Protein AF-A0A6V7J0V7-F1 (afdb_monomer_lite)

Organism: NCBI:txid1563983

Structure (mmCIF, N/CA/C/O backbone):
data_AF-A0A6V7J0V7-F1
#
_entry.id   AF-A0A6V7J0V7-F1
#
loop_
_atom_site.group_PDB
_atom_site.id
_atom_site.type_symbol
_atom_site.label_atom_id
_atom_site.label_alt_id
_atom_site.label_comp_id
_atom_site.label_asym_id
_atom_site.label_entity_id
_atom_site.label_seq_id
_atom_site.pdbx_PDB_ins_code
_atom_site.Cartn_x
_atom_site.Cartn_y
_atom_site.Cartn_z
_atom_site.occupancy
_atom_site.B_iso_or_equiv
_atom_site.auth_seq_id
_atom_site.auth_comp_id
_atom_site.auth_asym_id
_atom_site.auth_atom_id
_atom_site.pdbx_PDB_model_num
ATOM 1 N N . GLU A 1 1 ? -6.483 -39.957 -33.764 1.00 37.50 1 GLU A N 1
ATOM 2 C CA . GLU A 1 1 ? -5.208 -39.347 -33.349 1.00 37.50 1 GLU A CA 1
ATOM 3 C C . GLU A 1 1 ? -5.469 -38.038 -32.642 1.00 37.50 1 GLU A C 1
ATOM 5 O O . GLU A 1 1 ? -6.288 -37.239 -33.082 1.00 37.50 1 GLU A O 1
ATOM 10 N N . GLU A 1 2 ? -4.849 -37.929 -31.478 1.00 43.69 2 GLU A N 1
ATOM 11 C CA . GLU A 1 2 ? -4.926 -36.844 -30.513 1.00 43.69 2 GLU A CA 1
ATOM 12 C C . GLU A 1 2 ? -4.190 -35.599 -31.007 1.00 43.69 2 GLU A C 1
ATOM 14 O O . GLU A 1 2 ? -3.150 -35.723 -31.639 1.00 43.69 2 GLU A O 1
ATOM 19 N N . VAL A 1 3 ? -4.638 -34.418 -30.570 1.00 44.16 3 VAL A N 1
ATOM 20 C CA . VAL A 1 3 ? -3.726 -33.474 -29.902 1.00 44.16 3 VAL A CA 1
ATOM 21 C C . VAL A 1 3 ? -4.489 -32.827 -28.743 1.00 44.16 3 VAL A C 1
ATOM 23 O O . VAL A 1 3 ? -5.113 -31.773 -28.884 1.00 44.16 3 VAL A O 1
ATOM 26 N N . LYS A 1 4 ? -4.446 -33.465 -27.567 1.00 44.75 4 LYS A N 1
ATOM 27 C CA . LYS A 1 4 ? -4.637 -32.758 -26.296 1.00 44.75 4 LYS A CA 1
ATOM 28 C C . LYS A 1 4 ? -3.484 -31.763 -26.194 1.00 44.75 4 LYS A C 1
ATOM 30 O O . LYS A 1 4 ? -2.337 -32.163 -26.030 1.00 44.75 4 LYS A O 1
ATOM 35 N N . LYS A 1 5 ? -3.776 -30.469 -26.327 1.00 43.47 5 LYS A N 1
ATOM 36 C CA . LYS A 1 5 ? -2.835 -29.415 -25.939 1.00 43.47 5 LYS A CA 1
ATOM 37 C C . LYS A 1 5 ? -2.662 -29.503 -24.426 1.00 43.47 5 LYS A C 1
ATOM 39 O O . LYS A 1 5 ? -3.441 -28.920 -23.678 1.00 43.47 5 LYS A O 1
ATOM 44 N N . GLU A 1 6 ? -1.688 -30.287 -23.984 1.00 45.16 6 GLU A N 1
ATOM 45 C CA . GLU A 1 6 ? -1.192 -30.215 -22.620 1.00 45.16 6 GLU A CA 1
ATOM 46 C C . GLU A 1 6 ? -0.725 -28.780 -22.383 1.00 45.16 6 GLU A C 1
ATOM 48 O O . GLU A 1 6 ? 0.206 -28.291 -23.026 1.00 45.16 6 GLU A O 1
ATOM 53 N N . VAL A 1 7 ?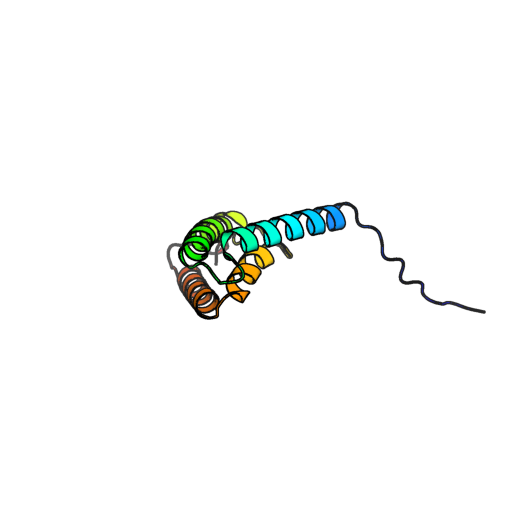 -1.417 -28.078 -21.486 1.00 51.28 7 VAL A N 1
ATOM 54 C CA . VAL A 1 7 ? -0.942 -26.814 -20.932 1.00 51.28 7 VAL A CA 1
ATOM 55 C C . VAL A 1 7 ? 0.264 -27.177 -20.080 1.00 51.28 7 VAL A C 1
ATOM 57 O O . VAL A 1 7 ? 0.146 -27.476 -18.896 1.00 51.28 7 VAL A O 1
ATOM 60 N N . THR A 1 8 ? 1.434 -27.234 -20.705 1.00 48.59 8 THR A N 1
ATOM 61 C CA . THR A 1 8 ? 2.701 -27.350 -19.995 1.00 48.59 8 THR A CA 1
ATOM 62 C C . THR A 1 8 ? 2.847 -26.055 -19.209 1.00 48.59 8 THR A C 1
ATOM 64 O O . THR A 1 8 ? 3.207 -25.014 -19.761 1.00 48.59 8 THR A O 1
ATOM 67 N N . GLN A 1 9 ? 2.487 -26.096 -17.926 1.00 56.75 9 GLN A N 1
ATOM 68 C CA . GLN A 1 9 ? 2.788 -25.042 -16.970 1.00 56.75 9 GLN A CA 1
ATOM 69 C C . GLN A 1 9 ? 4.311 -24.910 -16.945 1.00 56.75 9 GLN A C 1
ATOM 71 O O . GLN A 1 9 ? 5.015 -25.704 -16.324 1.00 56.75 9 GLN A O 1
ATOM 76 N N . LYS A 1 10 ? 4.839 -23.969 -17.731 1.00 64.56 10 LYS A N 1
ATOM 77 C CA . LYS A 1 10 ? 6.275 -23.725 -17.812 1.00 64.56 10 LYS A CA 1
ATOM 78 C C . LYS A 1 10 ? 6.724 -23.263 -16.434 1.00 64.56 10 LYS A C 1
ATOM 80 O O . LYS A 1 10 ? 6.369 -22.167 -16.009 1.00 64.56 10 LYS A O 1
ATOM 85 N N . PHE A 1 11 ? 7.485 -24.104 -15.740 1.00 73.88 11 PHE A N 1
ATOM 86 C CA . PHE A 1 11 ? 8.174 -23.710 -14.522 1.00 73.88 11 PHE A CA 1
ATOM 87 C C . PHE A 1 11 ? 9.084 -22.529 -14.871 1.00 73.88 11 PHE A C 1
ATOM 89 O O . PHE A 1 11 ? 10.039 -22.683 -15.632 1.00 73.88 11 PHE A O 1
ATOM 96 N N . HIS A 1 12 ? 8.733 -21.340 -14.387 1.00 86.69 12 HIS A N 1
ATOM 97 C CA . HIS A 1 12 ? 9.495 -20.115 -14.584 1.00 86.69 12 HIS A CA 1
ATOM 98 C C . HIS A 1 12 ? 10.225 -19.825 -13.269 1.00 86.69 12 HIS A C 1
ATOM 100 O O . HIS A 1 12 ? 9.598 -19.281 -12.360 1.00 86.69 12 HIS A O 1
ATOM 106 N N . PRO A 1 13 ? 11.515 -20.188 -13.121 1.00 90.94 13 PRO A N 1
ATOM 107 C CA . PRO A 1 13 ? 12.203 -20.137 -11.829 1.00 90.94 13 PRO A CA 1
ATOM 108 C C . PRO A 1 13 ? 12.146 -18.752 -11.177 1.00 90.94 13 PRO A C 1
ATOM 110 O O . PRO A 1 13 ? 11.906 -18.637 -9.984 1.00 90.94 13 PRO A O 1
ATOM 113 N N . ILE A 1 14 ? 12.281 -17.692 -11.979 1.00 92.00 14 ILE A N 1
ATOM 114 C CA . ILE A 1 14 ? 12.196 -16.301 -11.512 1.00 92.00 14 ILE A CA 1
ATOM 115 C C . ILE A 1 14 ? 10.773 -15.946 -11.061 1.00 92.00 14 ILE A C 1
ATOM 117 O O . ILE A 1 14 ? 10.604 -15.226 -10.085 1.00 92.00 14 ILE A O 1
ATOM 121 N N . GLY A 1 15 ? 9.757 -16.467 -11.755 1.00 91.31 15 GLY A N 1
ATOM 122 C CA . GLY A 1 15 ? 8.352 -16.243 -11.404 1.00 91.31 15 GLY A CA 1
ATOM 123 C C . GLY A 1 15 ? 8.016 -16.934 -10.091 1.00 91.31 15 GLY A C 1
ATOM 124 O O . GLY A 1 15 ? 7.474 -16.312 -9.194 1.00 91.31 15 GLY A O 1
ATOM 125 N N . HIS A 1 16 ? 8.481 -18.172 -9.927 1.00 93.38 16 HIS A N 1
ATOM 126 C CA . HIS A 1 16 ? 8.333 -18.906 -8.679 1.00 93.38 16 HIS A CA 1
ATOM 127 C C . HIS A 1 16 ? 9.026 -18.206 -7.499 1.00 93.38 16 HIS A C 1
ATOM 129 O O . HIS A 1 16 ? 8.442 -18.091 -6.425 1.00 93.38 16 HIS A O 1
ATOM 135 N N . THR A 1 17 ? 10.243 -17.687 -7.694 1.00 95.62 17 THR A N 1
ATOM 136 C CA . THR A 1 17 ? 10.923 -16.887 -6.664 1.00 95.62 17 THR A CA 1
ATOM 137 C C . THR A 1 17 ? 10.131 -15.628 -6.319 1.00 95.62 17 THR A C 1
ATOM 139 O O . THR A 1 17 ? 10.003 -15.298 -5.143 1.00 95.62 17 THR A O 1
ATOM 142 N N . LEU A 1 18 ? 9.587 -14.931 -7.322 1.00 94.56 18 LEU A N 1
ATOM 143 C CA . LEU A 1 18 ? 8.744 -13.759 -7.097 1.00 94.56 18 LEU A CA 1
ATOM 144 C C . LEU A 1 18 ? 7.487 -14.120 -6.300 1.00 94.56 18 LEU A C 1
ATOM 146 O O . LEU A 1 18 ? 7.179 -13.415 -5.344 1.00 94.56 18 LEU A O 1
ATOM 150 N N . ASP A 1 19 ? 6.812 -15.217 -6.644 1.00 94.38 19 ASP A N 1
ATOM 151 C CA . ASP A 1 19 ? 5.622 -15.693 -5.935 1.00 94.38 19 ASP A CA 1
ATOM 152 C C . ASP A 1 19 ? 5.933 -15.958 -4.456 1.00 94.38 19 ASP A C 1
ATOM 154 O O . ASP A 1 19 ? 5.218 -15.470 -3.583 1.00 94.38 19 ASP A O 1
ATOM 158 N N . ILE A 1 20 ? 7.042 -16.650 -4.163 1.00 96.75 20 ILE A N 1
ATOM 159 C CA . ILE A 1 20 ? 7.489 -16.906 -2.784 1.00 96.75 20 ILE A CA 1
ATOM 160 C C . ILE A 1 20 ? 7.788 -15.587 -2.056 1.00 96.75 20 ILE A C 1
ATOM 162 O O . ILE A 1 20 ? 7.355 -15.393 -0.921 1.00 96.75 20 ILE A O 1
ATOM 166 N N . CYS A 1 21 ? 8.509 -14.658 -2.690 1.00 96.19 21 CYS A N 1
ATOM 167 C CA . CYS A 1 21 ? 8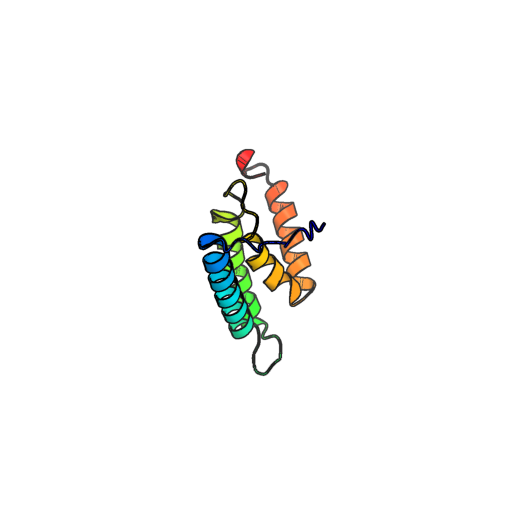.811 -13.353 -2.096 1.00 96.19 21 CYS A CA 1
ATOM 168 C C . CYS A 1 21 ? 7.548 -12.539 -1.798 1.00 96.19 21 CYS A C 1
ATOM 170 O O . CYS A 1 21 ? 7.450 -11.931 -0.731 1.00 96.19 21 CYS A O 1
ATOM 172 N N . MET A 1 22 ? 6.592 -12.527 -2.724 1.00 95.81 22 MET A N 1
ATOM 173 C CA . MET A 1 22 ? 5.321 -11.826 -2.564 1.00 95.81 22 MET A CA 1
ATOM 174 C C . MET A 1 22 ? 4.489 -12.443 -1.438 1.00 95.81 22 MET A C 1
ATOM 176 O O . MET A 1 22 ? 3.995 -11.703 -0.592 1.00 95.81 22 MET A O 1
ATOM 180 N N . ASP A 1 23 ? 4.402 -13.773 -1.367 1.00 97.25 23 ASP A N 1
ATOM 181 C CA . ASP A 1 23 ? 3.701 -14.479 -0.289 1.00 97.25 23 ASP A CA 1
ATOM 182 C C . ASP A 1 23 ? 4.300 -14.154 1.089 1.00 97.25 23 ASP A C 1
ATOM 184 O O . ASP A 1 23 ? 3.586 -13.753 2.010 1.00 97.25 23 ASP A O 1
ATOM 188 N N . MET A 1 24 ? 5.631 -14.201 1.219 1.00 97.69 24 MET A N 1
ATOM 189 C CA . MET A 1 24 ? 6.316 -13.812 2.459 1.00 97.69 24 MET A CA 1
ATOM 190 C C . MET A 1 24 ? 6.022 -12.358 2.857 1.00 97.69 24 MET A C 1
ATOM 192 O O . MET A 1 24 ? 5.782 -12.076 4.032 1.00 97.69 24 MET A O 1
ATOM 196 N N . LEU A 1 25 ? 6.011 -11.432 1.893 1.00 96.81 25 LEU A N 1
ATOM 197 C CA . LEU A 1 25 ? 5.701 -10.022 2.147 1.00 96.81 25 LEU A CA 1
ATOM 198 C C . LEU A 1 25 ? 4.244 -9.815 2.566 1.00 96.81 25 LEU A C 1
ATOM 200 O O . LEU A 1 25 ? 3.984 -9.048 3.494 1.00 96.81 25 LEU A O 1
ATOM 204 N N . PHE A 1 26 ? 3.297 -10.496 1.922 1.00 97.38 26 PHE A N 1
ATOM 205 C CA . PHE A 1 26 ? 1.884 -10.415 2.288 1.00 97.38 26 PHE A CA 1
ATOM 206 C C . PHE A 1 26 ? 1.632 -10.963 3.689 1.00 97.38 26 PHE A C 1
ATOM 208 O O . PHE A 1 26 ? 0.926 -10.322 4.474 1.00 97.38 26 PHE A O 1
ATOM 215 N N . ASN A 1 27 ? 2.259 -12.088 4.033 1.00 97.56 27 ASN A N 1
ATOM 216 C CA . ASN A 1 27 ? 2.175 -12.663 5.371 1.00 97.56 27 ASN A CA 1
ATOM 217 C C . ASN A 1 27 ? 2.753 -11.700 6.421 1.00 97.56 27 ASN A C 1
ATOM 219 O O . ASN A 1 27 ? 2.075 -11.387 7.398 1.00 97.56 27 ASN A O 1
ATOM 223 N N . PHE A 1 28 ? 3.929 -11.117 6.168 1.00 97.06 28 PHE A N 1
ATOM 224 C CA . PHE A 1 28 ? 4.520 -10.106 7.051 1.00 97.06 28 PHE A CA 1
ATOM 225 C C . PHE A 1 28 ? 3.616 -8.873 7.245 1.00 97.06 28 PHE A C 1
ATOM 227 O O . PHE A 1 28 ? 3.417 -8.410 8.372 1.00 97.06 28 PHE A O 1
ATOM 234 N N . ILE A 1 29 ? 3.040 -8.336 6.161 1.00 97.19 29 ILE A N 1
ATOM 235 C CA . ILE A 1 29 ? 2.112 -7.195 6.226 1.00 97.19 29 ILE A CA 1
ATOM 236 C C . ILE A 1 29 ? 0.882 -7.554 7.061 1.00 97.19 29 ILE A C 1
ATOM 238 O O . ILE A 1 29 ? 0.460 -6.753 7.900 1.00 97.19 29 ILE A O 1
ATOM 242 N N . HIS A 1 30 ? 0.324 -8.747 6.854 1.00 97.25 30 HIS A N 1
ATOM 243 C CA . HIS A 1 30 ? -0.835 -9.222 7.597 1.00 97.25 30 HIS A CA 1
ATOM 244 C C . HIS A 1 30 ? -0.530 -9.339 9.095 1.00 97.25 30 HIS A C 1
ATOM 246 O O . HIS A 1 30 ? -1.271 -8.786 9.903 1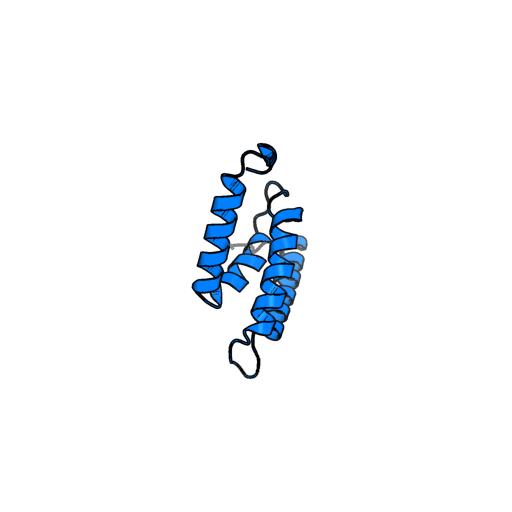.00 97.25 30 HIS A O 1
ATOM 252 N N . GLU A 1 31 ? 0.588 -9.963 9.475 1.00 96.81 31 GLU A N 1
ATOM 253 C CA . GLU A 1 31 ? 1.025 -10.091 10.875 1.00 96.81 31 GLU A CA 1
ATOM 254 C C . GLU A 1 31 ? 1.263 -8.735 11.556 1.00 96.81 31 GLU A C 1
ATOM 256 O O . GLU A 1 31 ? 0.981 -8.566 12.743 1.00 96.81 31 GLU A O 1
ATOM 261 N N . CYS A 1 32 ? 1.744 -7.734 10.817 1.00 96.38 32 CYS A N 1
ATOM 262 C CA . CYS A 1 32 ? 1.912 -6.386 11.358 1.00 96.38 32 CYS A CA 1
ATOM 263 C C . CYS A 1 32 ? 0.575 -5.661 11.565 1.00 96.38 32 CYS A C 1
ATOM 265 O O . CYS A 1 32 ? 0.437 -4.856 12.493 1.00 96.38 32 CYS A O 1
ATOM 267 N N . CYS A 1 33 ? -0.387 -5.904 10.675 1.00 97.12 33 CYS A N 1
ATOM 268 C CA . CYS A 1 33 ? -1.651 -5.176 10.620 1.00 97.12 33 CYS A CA 1
ATOM 269 C C . CYS A 1 33 ? -2.778 -5.848 11.401 1.00 97.12 33 CYS A C 1
ATOM 271 O O . CYS A 1 33 ? -3.747 -5.168 11.719 1.00 97.12 33 CYS A O 1
ATOM 273 N N . TYR A 1 34 ? -2.671 -7.133 11.732 1.00 96.88 34 TYR A N 1
ATOM 274 C CA . TYR A 1 34 ? -3.681 -7.878 12.478 1.00 96.88 34 TYR A CA 1
ATOM 275 C C . TYR A 1 34 ? -3.112 -8.403 13.794 1.00 96.88 34 TYR A C 1
ATOM 277 O O . TYR A 1 34 ? -2.046 -9.009 13.834 1.00 96.88 34 TYR A O 1
ATOM 285 N N . LYS A 1 35 ? -3.859 -8.209 14.881 1.00 95.00 35 LYS A N 1
ATOM 286 C CA . LYS A 1 35 ? -3.592 -8.815 16.191 1.00 95.00 35 LYS A CA 1
ATOM 287 C C . LYS A 1 35 ? -4.821 -9.595 16.621 1.00 95.00 35 LYS A C 1
ATOM 289 O O . LYS A 1 35 ? -5.922 -9.050 16.598 1.00 95.00 35 LYS A O 1
ATOM 294 N N . ASP A 1 36 ? -4.641 -10.871 16.955 1.00 93.75 36 ASP A N 1
ATOM 295 C CA . ASP A 1 36 ? -5.727 -11.770 17.372 1.00 93.75 36 ASP A CA 1
ATOM 296 C C . ASP A 1 36 ? -6.922 -11.770 16.392 1.00 93.75 36 ASP A C 1
ATOM 298 O O . ASP A 1 36 ? -8.087 -11.740 16.781 1.00 93.75 36 ASP A O 1
ATOM 302 N N . GLY A 1 37 ? -6.629 -11.728 15.085 1.00 93.00 37 GLY A N 1
ATOM 303 C CA . GLY A 1 37 ? -7.637 -11.700 14.016 1.00 93.00 37 GLY A CA 1
ATOM 304 C C . GLY A 1 37 ? -8.356 -10.359 13.829 1.00 93.00 37 GLY A C 1
ATOM 305 O O . GLY A 1 37 ? -9.191 -10.236 12.936 1.00 93.00 37 GLY A O 1
ATOM 306 N N . THR A 1 38 ? -8.020 -9.338 14.619 1.00 95.75 38 THR A N 1
ATOM 307 C CA . THR A 1 38 ? -8.599 -7.995 14.510 1.00 95.75 38 THR A CA 1
ATOM 308 C C . THR A 1 38 ? -7.595 -7.025 13.902 1.00 95.75 38 THR A C 1
ATOM 310 O O . THR A 1 38 ? -6.410 -7.046 14.236 1.00 95.75 38 THR A O 1
ATOM 313 N N . LEU A 1 39 ? -8.072 -6.145 13.019 1.00 95.56 39 LEU A N 1
ATOM 314 C CA . LEU A 1 39 ? -7.241 -5.109 12.418 1.00 95.56 39 LEU A CA 1
ATOM 315 C C . LEU A 1 39 ? -6.713 -4.165 13.510 1.00 95.56 39 LEU A C 1
ATOM 317 O O . LEU A 1 39 ? -7.484 -3.575 14.265 1.00 95.56 39 LEU A O 1
ATOM 321 N N . TYR A 1 40 ? -5.394 -4.029 13.584 1.00 96.31 40 TYR A N 1
ATOM 322 C CA . TYR A 1 40 ? -4.662 -3.224 14.551 1.00 96.31 40 TYR A CA 1
ATOM 323 C C . TYR A 1 40 ? -4.256 -1.876 13.925 1.00 96.31 40 TYR A C 1
ATOM 325 O O . TYR A 1 40 ? -3.298 -1.824 13.146 1.00 96.31 40 TYR A O 1
ATOM 333 N N . PRO A 1 41 ? -4.934 -0.760 14.268 1.00 93.88 41 PRO A N 1
ATOM 334 C CA . PRO A 1 41 ? -4.777 0.508 13.551 1.00 93.88 41 PRO A CA 1
ATOM 335 C C . PRO A 1 41 ? -3.361 1.091 13.578 1.00 93.88 41 PRO A C 1
ATOM 337 O O . PRO A 1 41 ? -2.906 1.632 12.576 1.00 93.88 41 PRO A O 1
ATOM 340 N N . GLU A 1 42 ? -2.637 0.962 14.692 1.00 94.62 42 GLU A N 1
ATOM 341 C CA . GLU A 1 42 ? -1.260 1.471 14.786 1.00 94.62 42 GLU A CA 1
ATOM 342 C C . GLU A 1 42 ? -0.293 0.681 13.893 1.00 94.62 42 GLU A C 1
ATOM 344 O O . GLU A 1 42 ? 0.623 1.256 13.303 1.00 94.62 42 GLU A O 1
ATOM 349 N N . GLY A 1 43 ? -0.519 -0.629 13.747 1.00 95.31 43 GLY A N 1
ATOM 350 C CA . GLY A 1 43 ? 0.246 -1.477 12.835 1.00 95.31 43 GLY A CA 1
ATOM 351 C C . GLY A 1 43 ? 0.004 -1.089 11.382 1.00 95.31 43 GLY A C 1
ATOM 352 O O . GLY A 1 43 ? 0.957 -0.828 10.647 1.00 95.31 43 GLY A O 1
ATOM 353 N N . VAL A 1 44 ? -1.271 -0.937 11.009 1.00 95.88 44 VAL A N 1
ATOM 354 C CA . VAL A 1 44 ? -1.679 -0.441 9.686 1.00 95.88 44 VAL A CA 1
ATOM 355 C C . VAL A 1 44 ? -1.051 0.915 9.399 1.00 95.88 44 VAL A C 1
ATOM 357 O O . VAL A 1 44 ? -0.471 1.102 8.336 1.00 95.88 44 VAL A O 1
ATOM 360 N N . LYS A 1 45 ? -1.119 1.857 10.344 1.00 94.81 45 LYS A N 1
ATOM 361 C CA . LYS A 1 45 ? -0.569 3.205 10.177 1.00 94.81 45 LYS A CA 1
ATOM 362 C C . LYS A 1 45 ? 0.938 3.178 9.925 1.00 94.81 45 LYS A C 1
ATOM 364 O O . LYS A 1 45 ? 1.409 3.885 9.039 1.00 94.81 45 LYS A O 1
ATOM 369 N N . LYS A 1 46 ? 1.688 2.365 10.672 1.00 95.00 46 LYS A N 1
ATOM 370 C CA . LYS A 1 46 ? 3.136 2.216 10.476 1.00 95.00 46 LYS A CA 1
ATOM 371 C C . LYS A 1 46 ? 3.451 1.652 9.087 1.00 95.00 46 LYS A C 1
ATOM 373 O O . LYS A 1 46 ? 4.178 2.283 8.325 1.00 95.00 46 LYS A O 1
ATOM 378 N N . ILE A 1 47 ? 2.844 0.514 8.745 1.00 96.38 47 ILE A N 1
ATOM 379 C CA . ILE A 1 47 ? 3.054 -0.154 7.454 1.00 96.38 47 ILE A CA 1
ATOM 380 C C . ILE A 1 47 ? 2.618 0.734 6.285 1.00 96.38 47 ILE A C 1
ATOM 382 O O . ILE A 1 47 ? 3.298 0.767 5.264 1.00 96.38 47 ILE A O 1
ATOM 386 N N . TYR A 1 48 ? 1.536 1.498 6.441 1.00 95.62 48 TYR A N 1
ATOM 387 C CA . TYR A 1 48 ? 1.050 2.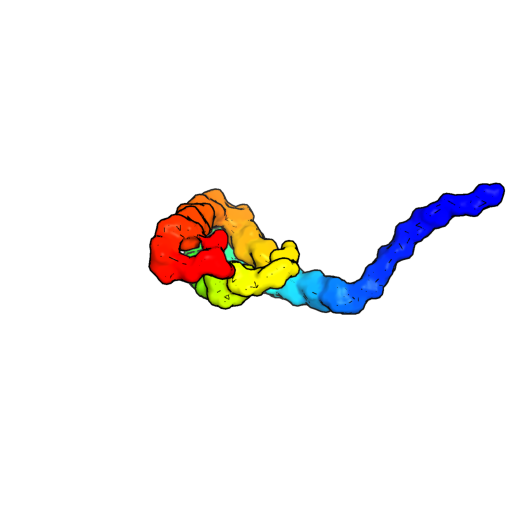439 5.436 1.00 95.62 48 TYR A CA 1
ATOM 388 C C . TYR A 1 48 ? 2.118 3.453 5.034 1.00 95.62 48 TYR A C 1
ATOM 390 O O . TYR A 1 48 ? 2.413 3.576 3.849 1.00 95.62 48 TYR A O 1
ATOM 398 N N . TYR A 1 49 ? 2.724 4.160 5.992 1.00 94.69 49 TYR A N 1
ATOM 399 C CA . TYR A 1 49 ? 3.722 5.181 5.663 1.00 94.69 49 TYR A CA 1
ATOM 400 C C . TYR A 1 49 ? 5.014 4.578 5.106 1.00 94.69 49 TYR A C 1
ATOM 402 O O . TYR A 1 49 ? 5.557 5.115 4.139 1.00 94.69 49 TYR A O 1
ATOM 410 N N . ASP A 1 50 ? 5.468 3.453 5.663 1.00 94.50 50 ASP A N 1
ATOM 411 C CA . ASP A 1 50 ? 6.673 2.766 5.191 1.00 94.50 50 ASP A CA 1
ATOM 412 C C . ASP A 1 50 ? 6.497 2.279 3.741 1.00 94.50 50 ASP A C 1
ATOM 414 O O . ASP A 1 50 ? 7.341 2.540 2.878 1.00 94.50 50 ASP A O 1
ATOM 418 N N . LEU A 1 51 ? 5.366 1.631 3.438 1.00 94.25 51 LEU A N 1
ATOM 419 C CA . LEU A 1 51 ? 5.061 1.177 2.082 1.00 94.25 51 LEU A CA 1
ATOM 420 C C . LEU A 1 51 ? 4.780 2.337 1.131 1.00 94.25 51 LEU A C 1
ATOM 422 O O . LEU A 1 51 ? 5.131 2.227 -0.038 1.00 94.25 51 LEU A O 1
ATOM 426 N N . LEU A 1 52 ? 4.185 3.440 1.596 1.00 94.06 52 LEU A N 1
ATOM 427 C CA . LEU A 1 52 ? 3.884 4.588 0.737 1.00 94.06 52 LEU A CA 1
ATOM 428 C C . LEU A 1 52 ? 5.171 5.278 0.289 1.00 94.06 52 LEU A C 1
ATOM 430 O O . LEU A 1 52 ? 5.313 5.609 -0.885 1.00 94.06 52 LEU A O 1
ATOM 434 N N . TYR A 1 53 ? 6.141 5.406 1.196 1.00 92.81 53 TYR A N 1
ATOM 435 C CA . TYR A 1 53 ? 7.475 5.901 0.868 1.00 92.81 53 TYR A CA 1
ATOM 436 C C . TYR A 1 53 ? 8.176 5.017 -0.175 1.00 92.81 53 TYR A C 1
ATOM 438 O O . TYR A 1 53 ? 8.740 5.520 -1.150 1.00 92.81 53 TYR A O 1
ATOM 446 N N . ILE A 1 54 ? 8.126 3.691 -0.001 1.00 91.56 54 ILE A N 1
ATOM 447 C CA . ILE A 1 54 ? 8.696 2.742 -0.971 1.00 91.56 54 ILE A CA 1
ATOM 448 C C . ILE A 1 54 ? 7.948 2.827 -2.305 1.00 91.56 54 ILE A C 1
ATOM 450 O O . ILE A 1 54 ? 8.577 2.794 -3.366 1.00 91.56 54 ILE A O 1
ATOM 454 N N . PHE A 1 55 ? 6.623 2.961 -2.257 1.00 90.75 55 PHE A N 1
ATOM 455 C CA . PHE A 1 55 ? 5.782 3.079 -3.436 1.00 90.75 55 PHE A CA 1
ATOM 456 C C . PHE A 1 55 ? 6.178 4.302 -4.258 1.00 90.75 55 PHE A C 1
ATOM 458 O O . PHE A 1 55 ? 6.498 4.157 -5.433 1.00 90.75 55 PHE A O 1
ATOM 465 N N . GLU A 1 56 ? 6.247 5.476 -3.634 1.00 89.50 56 GLU A N 1
ATOM 466 C CA . GLU A 1 56 ? 6.655 6.724 -4.281 1.00 89.50 56 GLU A CA 1
ATOM 467 C C . GLU A 1 56 ? 8.070 6.638 -4.865 1.00 89.50 56 GLU A C 1
ATOM 469 O O . GLU A 1 56 ? 8.298 6.977 -6.026 1.00 89.50 56 GLU A O 1
ATOM 474 N N . LYS A 1 57 ? 9.029 6.159 -4.070 1.00 88.38 57 LYS A N 1
ATOM 475 C CA . LYS A 1 57 ? 10.445 6.192 -4.440 1.00 88.38 57 LYS A CA 1
ATOM 476 C C . LYS A 1 57 ? 10.824 5.156 -5.494 1.00 88.38 57 LYS A C 1
ATOM 478 O O . LYS A 1 57 ? 11.679 5.436 -6.336 1.00 88.38 57 LYS A O 1
ATOM 483 N N . HIS A 1 58 ? 10.241 3.962 -5.418 1.00 88.44 58 HIS A N 1
ATOM 484 C CA . HIS A 1 58 ? 10.661 2.810 -6.213 1.00 88.44 58 HIS A CA 1
ATOM 485 C C . HIS A 1 58 ? 9.571 2.310 -7.153 1.00 88.44 58 HIS A C 1
ATOM 487 O O . HIS A 1 58 ? 9.853 2.091 -8.323 1.00 88.44 58 HIS A O 1
ATOM 493 N N . ILE A 1 59 ? 8.340 2.113 -6.681 1.00 86.31 59 ILE A N 1
ATOM 494 C CA . ILE A 1 59 ? 7.298 1.481 -7.510 1.00 86.31 59 ILE A CA 1
ATOM 495 C C . ILE A 1 59 ? 6.821 2.448 -8.597 1.00 86.31 59 ILE A C 1
ATOM 497 O O . ILE A 1 59 ? 6.725 2.055 -9.753 1.00 86.31 59 ILE A O 1
ATOM 501 N N . LEU A 1 60 ? 6.596 3.713 -8.241 1.00 83.56 60 LEU A N 1
ATOM 502 C CA . LEU A 1 60 ? 6.136 4.763 -9.155 1.00 83.56 60 LEU A CA 1
ATOM 503 C C . LEU A 1 60 ? 7.177 5.110 -10.227 1.00 83.56 60 LEU A C 1
ATOM 505 O O . LEU A 1 60 ? 6.823 5.443 -11.351 1.00 83.56 60 LEU A O 1
ATOM 509 N N . THR A 1 61 ? 8.464 5.024 -9.885 1.00 83.62 61 THR A N 1
ATOM 510 C CA . THR A 1 61 ? 9.579 5.364 -10.783 1.00 83.62 61 THR A CA 1
ATOM 511 C C . THR A 1 61 ? 10.048 4.185 -11.634 1.00 83.62 61 THR A C 1
ATOM 513 O O . THR A 1 61 ? 10.743 4.384 -12.632 1.00 83.62 61 THR A O 1
ATOM 516 N N . THR A 1 62 ? 9.688 2.955 -11.259 1.00 85.50 62 THR A N 1
ATOM 517 C CA . THR A 1 62 ? 10.075 1.757 -12.005 1.00 85.50 62 THR A CA 1
ATOM 518 C C . THR A 1 62 ? 9.110 1.539 -13.158 1.00 85.50 62 THR A C 1
ATOM 520 O O . THR A 1 62 ? 7.970 1.115 -12.972 1.00 85.50 62 THR A O 1
ATOM 523 N N . TYR A 1 63 ? 9.596 1.791 -14.370 1.00 80.38 63 TYR A N 1
ATOM 524 C CA . TYR A 1 63 ? 8.869 1.465 -15.588 1.00 80.38 63 TYR A CA 1
ATOM 525 C C . TYR A 1 63 ? 8.604 -0.047 -15.682 1.00 80.38 63 TYR A C 1
ATOM 527 O O . TYR A 1 63 ? 9.484 -0.855 -15.387 1.00 80.38 63 TYR A O 1
ATOM 535 N N . ASP A 1 64 ? 7.397 -0.409 -16.122 1.00 81.81 64 ASP A N 1
ATOM 536 C CA . ASP A 1 64 ? 7.001 -1.782 -16.471 1.00 81.81 64 ASP A CA 1
ATOM 537 C C . ASP A 1 64 ? 6.960 -2.799 -15.306 1.00 81.81 64 ASP A C 1
ATOM 539 O O . ASP A 1 64 ? 7.045 -4.016 -15.496 1.00 81.81 64 ASP A O 1
ATOM 543 N N . SER A 1 65 ? 6.786 -2.320 -14.067 1.00 84.56 65 SER A N 1
ATOM 544 C CA . SER A 1 65 ? 6.521 -3.198 -12.919 1.00 84.56 65 SER A CA 1
ATOM 545 C C . SER A 1 65 ? 5.056 -3.654 -12.888 1.00 84.56 65 SER A C 1
ATOM 547 O O . SER A 1 65 ? 4.132 -2.841 -12.847 1.00 84.56 65 SER A O 1
ATOM 549 N N . HIS A 1 66 ? 4.834 -4.971 -12.895 1.00 86.31 66 HIS A N 1
ATOM 550 C CA . HIS A 1 66 ? 3.495 -5.572 -12.999 1.00 86.31 66 HIS A CA 1
ATOM 551 C C . HIS A 1 66 ? 2.972 -6.201 -11.702 1.00 86.31 66 HIS A C 1
ATOM 553 O O . HIS A 1 66 ? 1.764 -6.348 -11.534 1.00 86.31 66 HIS A O 1
ATOM 559 N N . HIS A 1 67 ? 3.864 -6.603 -10.795 1.00 90.75 67 HIS A N 1
ATOM 560 C CA . HIS A 1 67 ? 3.497 -7.401 -9.621 1.00 90.75 67 HIS A CA 1
ATOM 561 C C . HIS A 1 67 ? 3.718 -6.668 -8.295 1.00 90.75 67 HIS A C 1
ATOM 563 O O . HIS A 1 67 ? 2.955 -6.851 -7.353 1.00 90.75 67 HIS A O 1
ATOM 569 N N . ILE A 1 68 ? 4.726 -5.801 -8.208 1.00 89.81 68 ILE A N 1
ATOM 570 C CA . ILE A 1 68 ? 5.152 -5.200 -6.935 1.00 89.81 68 ILE A CA 1
ATOM 571 C C . ILE A 1 68 ? 4.119 -4.195 -6.397 1.00 89.81 68 ILE A C 1
ATOM 573 O O . ILE A 1 68 ? 3.944 -4.080 -5.186 1.00 89.81 68 ILE A O 1
ATOM 577 N N . GLN A 1 69 ? 3.355 -3.527 -7.266 1.00 91.00 69 GLN A N 1
ATOM 578 C CA . GLN A 1 69 ? 2.255 -2.639 -6.869 1.00 91.00 69 GLN A CA 1
ATOM 579 C C . GLN A 1 69 ? 1.170 -3.350 -6.045 1.00 91.00 69 GLN A C 1
ATOM 581 O O . GLN A 1 69 ? 0.512 -2.713 -5.220 1.00 91.00 69 GLN A O 1
ATOM 586 N N . PHE A 1 70 ? 1.017 -4.672 -6.205 1.00 94.44 70 PHE A N 1
ATOM 587 C CA . PHE A 1 70 ? 0.035 -5.443 -5.444 1.00 94.44 70 PHE A CA 1
ATOM 588 C C . PHE A 1 70 ? 0.357 -5.504 -3.950 1.00 94.44 70 PHE A C 1
ATOM 590 O O . PHE A 1 70 ? -0.558 -5.708 -3.160 1.00 94.44 70 PHE A O 1
ATOM 597 N N . ILE A 1 71 ? 1.603 -5.238 -3.542 1.00 94.19 71 ILE A N 1
ATOM 598 C CA . ILE A 1 71 ? 1.976 -5.074 -2.129 1.00 94.19 71 ILE A CA 1
ATOM 599 C C . ILE A 1 71 ? 1.155 -3.956 -1.484 1.00 94.19 71 ILE A C 1
ATOM 601 O O . ILE A 1 71 ? 0.571 -4.140 -0.417 1.00 94.19 71 ILE A O 1
ATOM 605 N N . TYR A 1 72 ? 1.049 -2.809 -2.158 1.00 94.00 72 TYR A N 1
ATOM 606 C CA . TYR A 1 72 ? 0.276 -1.685 -1.639 1.00 94.00 72 TYR A CA 1
ATOM 607 C C . TYR A 1 72 ? -1.233 -1.922 -1.779 1.00 94.00 72 TYR A C 1
ATOM 609 O O . TYR A 1 72 ? -2.005 -1.600 -0.876 1.00 94.00 72 TYR A O 1
ATOM 617 N N . PHE A 1 73 ? -1.671 -2.546 -2.878 1.00 94.81 73 PHE A N 1
ATOM 618 C CA . PHE A 1 73 ? -3.088 -2.881 -3.066 1.00 94.81 73 PHE A CA 1
ATOM 619 C C . PHE A 1 73 ? -3.597 -3.895 -2.041 1.00 94.81 73 PHE A C 1
ATOM 621 O O . PHE A 1 73 ? -4.747 -3.800 -1.612 1.00 94.81 73 PHE A O 1
ATOM 628 N N . TYR A 1 74 ? -2.742 -4.815 -1.596 1.00 96.88 74 TYR A N 1
ATOM 629 C CA . TYR A 1 74 ? -3.062 -5.725 -0.508 1.00 96.88 74 TYR A CA 1
ATOM 630 C C . TYR A 1 74 ? -3.356 -4.958 0.785 1.00 96.88 74 TYR A C 1
ATOM 632 O O . TYR A 1 74 ? -4.391 -5.191 1.405 1.00 96.88 74 TYR A O 1
ATOM 640 N N . LEU A 1 75 ? -2.545 -3.953 1.131 1.00 95.75 75 LEU A N 1
ATOM 641 C CA . LEU A 1 75 ? -2.829 -3.080 2.274 1.00 95.75 75 LEU A CA 1
ATOM 642 C C . LEU A 1 75 ? -4.155 -2.315 2.102 1.00 95.75 75 LEU A C 1
ATOM 644 O O . LEU A 1 75 ? -4.949 -2.226 3.038 1.00 95.75 75 LEU A O 1
ATOM 648 N N . CYS A 1 76 ? -4.430 -1.793 0.901 1.00 96.50 76 CYS A N 1
ATOM 649 C CA . CYS A 1 76 ? -5.704 -1.135 0.593 1.00 96.50 76 CYS A CA 1
ATOM 650 C C . CYS A 1 76 ? -6.920 -2.060 0.755 1.00 96.50 76 CYS A C 1
ATOM 652 O O . CYS A 1 76 ? -8.019 -1.564 0.999 1.00 96.50 76 CYS A O 1
ATOM 654 N N . SER A 1 77 ? -6.742 -3.379 0.639 1.00 96.62 77 SER A N 1
ATOM 655 C CA . SER A 1 77 ? -7.834 -4.346 0.784 1.00 96.62 77 SER A CA 1
ATOM 656 C C . SER A 1 77 ? -8.340 -4.491 2.224 1.00 96.62 77 SER A C 1
ATOM 658 O O . SER A 1 77 ? -9.473 -4.924 2.425 1.00 96.62 77 SER A O 1
ATOM 660 N N . PHE A 1 78 ? -7.549 -4.089 3.226 1.00 95.81 78 PHE A N 1
ATOM 661 C CA . PHE A 1 78 ? -7.910 -4.252 4.638 1.00 95.81 78 PHE A CA 1
ATOM 662 C C . PHE A 1 78 ? -9.044 -3.322 5.079 1.00 95.81 78 PHE A C 1
ATOM 664 O O . PHE A 1 78 ? -9.845 -3.688 5.938 1.00 95.81 78 PHE A O 1
ATOM 671 N N . GLN A 1 79 ? -9.120 -2.113 4.513 1.00 94.69 79 GLN A N 1
ATOM 672 C CA . GLN A 1 79 ? -10.177 -1.152 4.821 1.00 94.69 79 GLN A CA 1
ATOM 673 C C . GLN A 1 79 ? -10.306 -0.089 3.722 1.00 94.69 79 GLN A C 1
ATOM 675 O O . GLN A 1 79 ? -9.314 0.459 3.247 1.00 94.69 79 GLN A O 1
ATOM 680 N N . SER A 1 80 ? -11.541 0.294 3.388 1.00 95.00 80 SER A N 1
ATOM 681 C CA . SER A 1 80 ? -11.836 1.305 2.358 1.00 95.00 80 SER A CA 1
ATOM 682 C C . SER A 1 80 ? -11.262 2.700 2.649 1.00 95.00 80 SER A C 1
ATOM 684 O O . SER A 1 80 ? -10.994 3.477 1.732 1.00 95.00 80 SER A O 1
ATOM 686 N N . SER A 1 81 ? -11.035 3.038 3.920 1.00 95.06 81 SER A N 1
ATOM 687 C CA . SER A 1 81 ? -10.373 4.287 4.313 1.00 95.06 81 SER A CA 1
ATOM 688 C C . SER A 1 81 ? -8.932 4.356 3.797 1.00 95.06 81 SER A C 1
ATOM 690 O O . SER A 1 81 ? -8.487 5.423 3.375 1.00 95.06 81 SER A O 1
ATOM 692 N N . ILE A 1 82 ? -8.227 3.221 3.772 1.00 94.88 82 ILE A N 1
ATOM 693 C CA . ILE A 1 82 ? -6.845 3.114 3.294 1.00 94.88 82 ILE A CA 1
ATOM 694 C C . ILE A 1 82 ? -6.805 3.341 1.783 1.00 94.88 82 ILE A C 1
ATOM 696 O O . ILE A 1 82 ? -6.003 4.143 1.303 1.00 94.88 82 ILE A O 1
ATOM 700 N N . SER A 1 83 ? -7.700 2.687 1.034 1.00 95.69 83 SER A N 1
ATOM 701 C CA . SER A 1 83 ? -7.790 2.882 -0.416 1.00 95.69 83 SER A CA 1
ATOM 702 C C . SER A 1 83 ? -8.140 4.326 -0.769 1.00 95.69 83 SER A C 1
ATOM 704 O O . SER A 1 83 ? -7.540 4.895 -1.676 1.00 95.69 83 SER A O 1
ATOM 706 N N . GLN A 1 84 ? -9.060 4.955 -0.030 1.00 95.31 84 GLN A N 1
ATOM 707 C CA . GLN A 1 84 ? -9.424 6.350 -0.275 1.00 95.31 84 GLN A CA 1
ATOM 708 C C . GLN A 1 84 ? -8.256 7.303 0.003 1.00 95.31 84 GLN A C 1
ATOM 710 O O . GLN A 1 84 ? -7.999 8.206 -0.795 1.00 95.31 84 GLN A O 1
ATOM 715 N N . ALA A 1 85 ? -7.533 7.100 1.109 1.00 94.62 85 ALA A N 1
ATOM 716 C CA . ALA A 1 85 ? -6.350 7.891 1.438 1.00 94.62 85 ALA A CA 1
ATOM 717 C C . ALA A 1 85 ? -5.278 7.773 0.345 1.00 94.62 85 ALA A C 1
ATOM 719 O O . ALA A 1 85 ? -4.706 8.780 -0.073 1.00 94.62 85 ALA A O 1
ATOM 720 N N . PHE A 1 86 ? -5.071 6.562 -0.170 1.00 94.19 86 PHE A N 1
ATOM 721 C CA . PHE A 1 86 ? -4.119 6.308 -1.239 1.00 94.19 86 PHE A CA 1
ATOM 722 C C . PHE A 1 86 ? -4.527 6.937 -2.576 1.00 94.19 86 PHE A C 1
ATOM 724 O O . PHE A 1 86 ? -3.702 7.584 -3.215 1.00 94.19 86 PHE A O 1
ATOM 731 N N . ILE A 1 87 ? -5.796 6.827 -2.981 1.00 94.06 87 ILE A N 1
ATOM 732 C CA . ILE A 1 87 ? -6.306 7.474 -4.204 1.00 94.06 87 ILE A CA 1
ATOM 733 C C . ILE A 1 87 ? -6.161 8.995 -4.109 1.00 94.06 87 ILE A C 1
ATOM 735 O O . ILE A 1 87 ? -5.715 9.632 -5.062 1.00 94.06 87 ILE A O 1
ATOM 739 N N . ASN A 1 88 ? -6.491 9.581 -2.956 1.00 93.94 88 ASN A N 1
ATOM 740 C CA . ASN A 1 88 ? -6.324 11.015 -2.730 1.00 93.94 88 ASN A CA 1
ATOM 741 C C . ASN A 1 88 ? -4.849 11.429 -2.827 1.00 93.94 88 ASN A C 1
ATOM 743 O O . ASN A 1 88 ? -4.540 12.461 -3.424 1.00 93.94 88 ASN A O 1
ATOM 747 N N . TRP A 1 89 ? -3.943 10.622 -2.267 1.00 92.94 89 TRP A N 1
ATOM 748 C CA . TRP A 1 89 ? -2.505 10.845 -2.380 1.00 92.94 89 TRP A CA 1
ATOM 749 C C . TRP A 1 89 ? -2.035 10.763 -3.838 1.00 92.94 89 TRP A C 1
ATOM 751 O O . TRP A 1 89 ? -1.402 11.701 -4.311 1.00 92.94 89 TRP A O 1
ATOM 761 N N . LEU A 1 90 ? -2.419 9.719 -4.582 1.00 91.19 90 LEU A N 1
ATOM 762 C CA . LEU A 1 90 ? -2.092 9.573 -6.006 1.00 91.19 90 LEU A CA 1
ATOM 763 C C . LEU A 1 90 ? -2.583 10.770 -6.820 1.00 91.19 90 LEU A C 1
ATOM 765 O O . LEU A 1 90 ? -1.834 11.334 -7.613 1.00 91.19 90 LEU A O 1
ATOM 769 N N . TRP A 1 91 ? -3.829 11.189 -6.595 1.00 90.06 91 TRP A N 1
ATOM 770 C CA . TRP A 1 91 ? -4.404 12.347 -7.269 1.00 90.06 91 TRP A CA 1
ATOM 771 C C . TRP A 1 91 ? -3.601 13.621 -6.992 1.00 90.06 91 TRP A C 1
ATOM 773 O O . TRP A 1 91 ? -3.318 14.384 -7.916 1.00 90.06 91 TRP A O 1
ATOM 783 N N . ALA A 1 92 ? -3.198 13.848 -5.740 1.00 89.19 92 ALA A N 1
ATOM 784 C CA . ALA A 1 92 ? -2.365 14.990 -5.377 1.00 89.19 92 ALA A CA 1
ATOM 785 C C . ALA A 1 92 ? -0.973 14.921 -6.028 1.00 89.19 92 ALA A C 1
ATOM 787 O O . ALA A 1 92 ? -0.490 15.933 -6.536 1.00 89.19 92 ALA A O 1
ATOM 788 N N . THR A 1 93 ? -0.357 13.737 -6.060 1.00 85.56 93 THR A N 1
ATOM 789 C CA . THR A 1 93 ? 0.954 13.502 -6.678 1.00 85.56 93 THR A CA 1
ATOM 790 C C . THR A 1 93 ? 0.915 13.779 -8.182 1.00 85.56 93 THR A C 1
ATOM 792 O O . THR A 1 93 ? 1.710 14.576 -8.675 1.00 85.56 93 THR A O 1
ATOM 795 N N . LEU A 1 94 ? -0.059 13.232 -8.913 1.00 82.62 94 LEU A N 1
ATOM 796 C CA . LEU A 1 94 ? -0.177 13.428 -10.366 1.00 82.62 94 LEU A CA 1
ATOM 797 C C . LEU A 1 94 ? -0.425 14.892 -10.754 1.00 82.62 94 LEU A C 1
ATOM 799 O O . LEU A 1 94 ? 0.094 15.376 -11.761 1.00 82.62 94 LEU A O 1
ATOM 803 N N . ASN A 1 95 ? -1.188 15.620 -9.936 1.00 83.56 95 ASN A N 1
ATOM 804 C CA . ASN A 1 95 ? -1.498 17.028 -10.177 1.00 83.56 95 ASN A CA 1
ATOM 805 C C . ASN A 1 95 ? -0.421 17.996 -9.659 1.00 83.56 95 ASN A C 1
ATOM 807 O O . ASN A 1 95 ? -0.565 19.207 -9.829 1.00 83.56 95 ASN A O 1
ATOM 811 N N . ASN A 1 96 ? 0.656 17.511 -9.032 1.00 79.69 96 ASN A N 1
ATOM 812 C CA . ASN A 1 96 ? 1.681 18.383 -8.471 1.00 79.69 96 ASN A CA 1
ATOM 813 C C . ASN A 1 96 ? 2.528 19.028 -9.594 1.00 79.69 96 ASN A C 1
ATOM 815 O O . ASN A 1 96 ? 3.265 18.320 -10.297 1.00 79.69 96 ASN A O 1
ATOM 819 N N . PRO A 1 97 ? 2.489 20.370 -9.762 1.00 70.88 97 PRO A N 1
ATOM 820 C CA . PRO A 1 97 ? 3.227 21.072 -10.812 1.00 70.88 97 PRO A CA 1
ATOM 821 C C . PRO A 1 97 ? 4.753 20.947 -10.660 1.00 70.88 97 PRO A C 1
ATOM 823 O O . PRO A 1 97 ? 5.467 21.097 -11.649 1.00 70.88 97 PRO A O 1
ATOM 826 N N . ASN A 1 98 ? 5.239 20.626 -9.456 1.00 76.06 98 ASN A N 1
ATOM 827 C CA . ASN A 1 98 ? 6.663 20.569 -9.121 1.00 76.06 98 ASN A CA 1
ATOM 828 C C . ASN A 1 98 ? 7.316 19.199 -9.374 1.00 76.06 98 ASN A C 1
ATOM 830 O O . ASN A 1 98 ? 8.528 19.073 -9.214 1.00 76.06 98 ASN A O 1
ATOM 834 N N . LEU A 1 99 ? 6.543 18.173 -9.747 1.00 69.25 99 LEU A N 1
ATOM 835 C CA . LEU A 1 99 ? 7.079 16.857 -10.103 1.00 69.25 99 LEU A CA 1
ATOM 836 C C . LEU A 1 99 ? 7.399 16.781 -11.600 1.00 69.25 99 LEU A C 1
ATOM 838 O O . LEU A 1 99 ? 6.674 17.331 -12.435 1.00 69.25 99 LEU A O 1
ATOM 842 N N . ALA A 1 100 ? 8.501 16.105 -11.933 1.00 64.69 100 ALA A N 1
ATOM 843 C CA . ALA A 1 100 ? 8.928 15.921 -13.314 1.00 64.69 100 ALA A CA 1
ATOM 844 C C . ALA A 1 100 ? 7.870 15.128 -14.110 1.00 64.69 100 ALA A C 1
ATOM 846 O O . ALA A 1 100 ? 7.249 14.226 -13.549 1.00 64.69 100 ALA A O 1
ATOM 847 N N . PRO A 1 101 ? 7.690 15.389 -15.421 1.00 59.19 101 PRO A N 1
ATOM 848 C CA . PRO A 1 101 ? 6.707 14.675 -16.240 1.00 59.19 101 PRO A CA 1
ATOM 849 C C . PRO A 1 101 ? 6.912 13.158 -16.285 1.00 59.19 101 PRO A C 1
ATOM 851 O O . PRO A 1 101 ? 5.953 12.439 -16.484 1.00 59.19 101 PRO A O 1
ATOM 854 N N . ALA A 1 102 ? 8.142 12.672 -16.087 1.00 60.56 102 ALA A N 1
ATOM 855 C CA . ALA A 1 102 ? 8.449 11.240 -16.021 1.00 60.56 102 ALA A CA 1
ATOM 856 C C . ALA A 1 102 ? 7.983 10.567 -14.712 1.00 60.56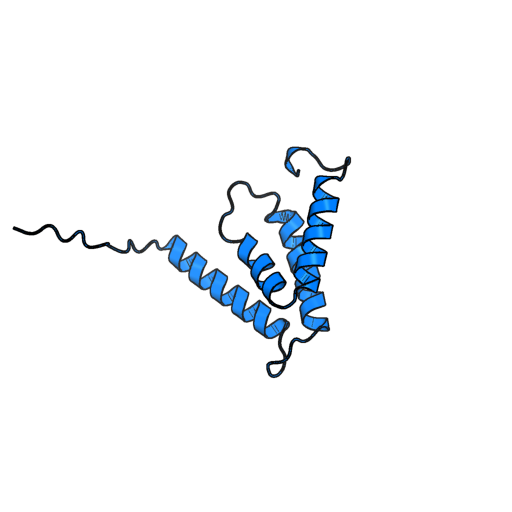 102 ALA A C 1
ATOM 858 O O . ALA A 1 102 ? 8.084 9.354 -14.576 1.00 60.56 102 ALA A O 1
ATOM 859 N N . THR A 1 103 ? 7.538 11.358 -13.733 1.00 57.97 103 THR A N 1
ATOM 860 C CA . THR A 1 103 ? 6.984 10.919 -12.441 1.00 57.97 103 THR A CA 1
ATOM 861 C C . THR A 1 103 ? 5.474 11.205 -12.350 1.00 57.97 103 THR A C 1
ATOM 863 O O . THR A 1 103 ? 4.871 10.956 -11.308 1.00 57.97 103 THR A O 1
ATOM 866 N N . ARG A 1 104 ?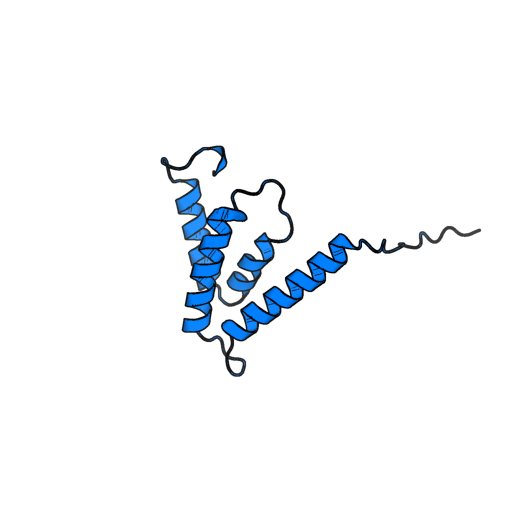 4.875 11.748 -13.422 1.00 50.41 104 ARG A N 1
ATOM 867 C CA . ARG A 1 104 ? 3.425 11.871 -13.636 1.00 50.41 104 ARG A CA 1
ATOM 868 C C . ARG A 1 104 ? 2.951 10.764 -14.569 1.00 50.41 104 ARG A C 1
ATOM 870 O O . ARG A 1 104 ? 1.783 10.358 -14.417 1.00 50.41 104 ARG A O 1
#

Radius of gyration: 18.1 Å; chains: 1; bounding box: 24×60×51 Å

Foldseek 3Di:
DDDPPPPPPPPDVVVVVVVVVLVVLLVVLCVQQDDPNHGDVVSLVVCLVVVVVCCLPPVLLDPPDDPPVVSQVSSCVVDVVSVVVVVVVVVCQCPDPPDDPSSD

pLDDT: mean 86.06, std 15.58, range [37.5, 97.69]

InterPro domains:
  IPR007991 RNA polymerase I specific transcription initiation factor RRN3 [PF05327] (5-104)
  IPR007991 RNA polymerase I specific transcription initiation factor RRN3 [PTHR12790] (4-104)

Sequence (104 aa):
EEVKKEVTQKFHPIGHTLDICMDMLFNFIHECCYKDGTLYPEGVKKIYYDLLYIFEKHILTTYDSHHIQFIYFYLCSFQSSISQAFINWLWATLNNPNLAPATR

Secondary structure (DSSP, 8-state):
------------HHHHHHHHHHHHHHHHHHHHHEETTEE-HHHHHHHHHHHHHHIIIIITTSTT--STTHHHHHHHHT-HHHHHHHHHHHHHHHT-TTS-GGG-